Protein AF-A0A645I2P1-F1 (afdb_monomer)

Sequence (116 aa):
MDRGKRDVAESLRYSCKILENPANALLIFPQGEVESLYTNDFSFMKGARYIMDHSAACRVWMNVNLINYYSLKKPVLNIYLKRYHGESGLLQESFNLFARECRQKESPKINGKKLL

pLDDT: mean 85.81, std 15.1, range [36.34, 97.81]

Mean predicted aligned error: 7.0 Å

Nearest PDB structures (foldseek):
  4uc9-assembly3_C  TM=3.652E-01  e=6.119E+00  Human respiratory syncytial virus A2
  4j0d-assembly1_A  TM=3.686E-01  e=8.878E+00  Lactiplantibacillus plantarum

Secondary structure (DSSP, 8-state):
--HHHHHHHHHHHHHHHHTTSTT------TTSSPPPTT-SSPPPPHHHHHHHHH-TTPPEEEEEEEEE-TT-SS-EEEEEEEEE-S-GGGHHHHHHHHHHHHHHHHS--BTTB---

Radius of gyration: 17.31 Å; Cα contacts (8 Å, |Δi|>4): 97; chains: 1; bounding box: 53×30×41 Å

Structure (mmCIF, N/CA/C/O backbone):
data_AF-A0A645I2P1-F1
#
_entry.id   AF-A0A645I2P1-F1
#
loop_
_atom_site.group_PDB
_atom_site.id
_atom_site.type_symbol
_atom_site.label_atom_id
_atom_site.label_alt_id
_atom_site.label_comp_id
_atom_site.label_asym_id
_atom_site.label_entity_id
_atom_site.label_seq_id
_atom_site.pdbx_PDB_ins_code
_atom_site.Cartn_x
_atom_site.Cartn_y
_atom_site.Cartn_z
_atom_site.occupancy
_atom_site.B_iso_or_equiv
_atom_site.auth_seq_id
_atom_site.auth_comp_id
_atom_site.auth_asym_id
_atom_site.auth_atom_id
_atom_site.pdbx_PDB_model_num
ATOM 1 N N . MET A 1 1 ? 29.099 -9.325 0.039 1.00 36.34 1 MET A N 1
ATOM 2 C CA . MET A 1 1 ? 28.154 -9.300 -1.100 1.00 36.34 1 MET A CA 1
ATOM 3 C C . MET A 1 1 ? 26.769 -8.970 -0.567 1.00 36.34 1 MET A C 1
ATOM 5 O O . MET A 1 1 ? 26.253 -9.722 0.248 1.00 36.34 1 MET A O 1
ATOM 9 N N . ASP A 1 2 ? 26.226 -7.827 -0.980 1.00 46.81 2 ASP A N 1
ATOM 10 C CA . ASP A 1 2 ? 24.919 -7.272 -0.599 1.00 46.81 2 ASP A CA 1
ATOM 11 C C . ASP A 1 2 ? 23.779 -8.107 -1.219 1.00 46.81 2 ASP A C 1
ATOM 13 O O . ASP A 1 2 ? 23.308 -7.822 -2.320 1.00 46.81 2 ASP A O 1
ATOM 17 N N . ARG A 1 3 ? 23.413 -9.224 -0.571 1.00 41.84 3 ARG A N 1
ATOM 18 C CA . ARG A 1 3 ? 22.384 -10.153 -1.079 1.00 41.84 3 ARG A CA 1
ATOM 19 C C . ARG A 1 3 ? 20.960 -9.591 -0.962 1.00 41.84 3 ARG A C 1
ATOM 21 O O . ARG A 1 3 ? 20.091 -10.055 -1.682 1.00 41.84 3 ARG A O 1
ATOM 28 N N . GLY A 1 4 ? 20.731 -8.581 -0.117 1.00 59.00 4 GLY A N 1
ATOM 29 C CA . GLY A 1 4 ? 19.387 -8.064 0.164 1.00 59.00 4 GLY A CA 1
ATOM 30 C C . GLY A 1 4 ? 18.840 -7.111 -0.902 1.00 59.00 4 GLY A C 1
ATOM 31 O O . GLY A 1 4 ? 17.680 -7.205 -1.284 1.00 59.00 4 GLY A O 1
ATOM 32 N N . LYS A 1 5 ? 19.660 -6.196 -1.438 1.00 60.78 5 LYS A N 1
ATOM 33 C CA . LYS A 1 5 ? 19.148 -5.159 -2.360 1.00 60.78 5 LYS A CA 1
ATOM 34 C C . LYS A 1 5 ? 18.804 -5.673 -3.757 1.00 60.78 5 LYS A C 1
ATOM 36 O O . LYS A 1 5 ? 17.866 -5.165 -4.371 1.00 60.78 5 LYS A O 1
ATOM 41 N N . ARG A 1 6 ? 19.557 -6.654 -4.273 1.00 61.84 6 ARG A N 1
ATOM 42 C CA . ARG A 1 6 ? 19.247 -7.273 -5.576 1.00 61.84 6 ARG A CA 1
ATOM 43 C C . ARG A 1 6 ? 17.913 -8.015 -5.530 1.00 61.84 6 ARG A C 1
ATOM 45 O O . ARG A 1 6 ? 17.122 -7.862 -6.454 1.00 61.84 6 ARG A O 1
ATOM 52 N N . ASP A 1 7 ? 17.658 -8.708 -4.426 1.00 79.50 7 ASP A N 1
ATOM 53 C CA . ASP A 1 7 ? 16.459 -9.517 -4.214 1.00 79.50 7 ASP A CA 1
ATOM 54 C C . ASP A 1 7 ? 15.179 -8.662 -4.133 1.00 79.50 7 ASP A C 1
ATOM 56 O O . ASP A 1 7 ? 14.173 -8.944 -4.783 1.00 79.50 7 ASP A O 1
ATOM 60 N N . VAL A 1 8 ? 15.237 -7.512 -3.448 1.00 84.88 8 VAL A N 1
ATOM 61 C CA . VAL A 1 8 ? 14.096 -6.577 -3.385 1.00 84.88 8 VAL A CA 1
ATOM 62 C C . VAL A 1 8 ? 13.752 -6.003 -4.762 1.00 84.88 8 VAL A C 1
ATOM 64 O O . VAL A 1 8 ? 12.582 -5.944 -5.136 1.00 84.88 8 VAL A O 1
ATOM 67 N N . ALA A 1 9 ? 14.752 -5.579 -5.541 1.00 88.19 9 ALA A N 1
ATOM 68 C CA . ALA A 1 9 ? 14.510 -5.040 -6.880 1.00 88.19 9 ALA A CA 1
ATOM 69 C C . ALA A 1 9 ? 13.927 -6.099 -7.831 1.00 88.19 9 ALA A C 1
ATOM 71 O O . ALA A 1 9 ? 13.066 -5.787 -8.652 1.00 88.19 9 ALA A O 1
ATOM 72 N N . GLU A 1 10 ? 14.386 -7.346 -7.721 1.00 91.88 10 GLU A N 1
ATOM 73 C CA . GLU A 1 10 ? 13.844 -8.476 -8.473 1.00 91.88 10 GLU A CA 1
ATOM 74 C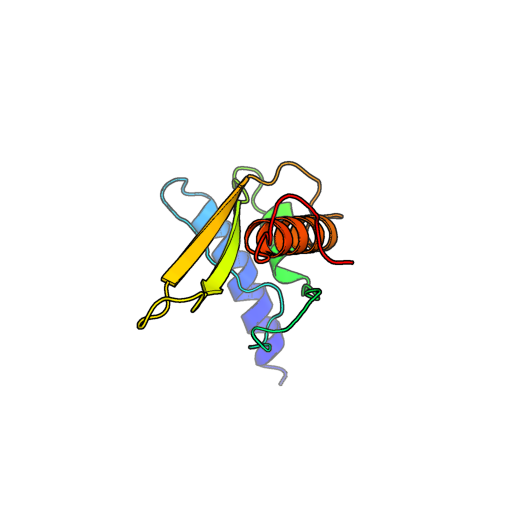 C . GLU A 1 10 ? 12.393 -8.770 -8.078 1.00 91.88 10 GLU A C 1
ATOM 76 O O . GLU A 1 10 ? 11.528 -8.849 -8.950 1.00 91.88 10 GLU A O 1
ATOM 81 N N . SER A 1 11 ? 12.101 -8.794 -6.777 1.00 91.25 11 SER A N 1
ATOM 82 C CA . SER A 1 11 ? 10.750 -8.984 -6.241 1.00 91.25 11 SER A CA 1
ATOM 83 C C . SER A 1 11 ? 9.770 -7.902 -6.712 1.00 91.25 11 SER A C 1
ATOM 85 O O . SER A 1 11 ? 8.631 -8.206 -7.076 1.00 91.25 11 SER A O 1
ATOM 87 N N . LEU A 1 12 ? 10.203 -6.636 -6.765 1.00 93.31 12 LEU A N 1
ATOM 88 C CA . LEU A 1 12 ? 9.387 -5.532 -7.282 1.00 93.31 12 LEU A CA 1
ATOM 89 C C . LEU A 1 12 ? 9.097 -5.682 -8.781 1.00 93.31 12 LEU A C 1
ATOM 91 O O . LEU A 1 12 ? 7.955 -5.510 -9.199 1.00 93.31 12 LEU A O 1
ATOM 95 N N . ARG A 1 13 ? 10.096 -6.050 -9.595 1.00 94.31 13 ARG A N 1
ATOM 96 C CA . ARG A 1 13 ? 9.882 -6.318 -11.029 1.00 94.31 13 ARG A CA 1
ATOM 97 C C . ARG A 1 13 ? 8.949 -7.505 -11.250 1.00 94.31 13 ARG A C 1
ATOM 99 O O . ARG A 1 13 ? 8.055 -7.432 -12.090 1.00 94.31 13 ARG A O 1
ATOM 106 N N . TYR A 1 14 ? 9.138 -8.579 -10.488 1.00 94.19 14 TYR A N 1
ATOM 107 C CA . TYR A 1 14 ? 8.280 -9.759 -10.543 1.00 94.19 14 TYR A CA 1
ATOM 108 C C . TYR A 1 14 ? 6.829 -9.425 -10.169 1.00 94.19 14 TYR A C 1
ATOM 110 O O . TYR A 1 14 ? 5.900 -9.861 -10.846 1.00 94.19 14 TYR A O 1
ATOM 118 N N . SER A 1 15 ? 6.639 -8.576 -9.157 1.00 94.12 15 SER A N 1
ATOM 119 C CA . SER A 1 15 ? 5.326 -8.062 -8.758 1.00 94.12 15 SER A CA 1
ATOM 120 C C . SER A 1 15 ? 4.630 -7.307 -9.896 1.00 94.12 15 SER A C 1
ATOM 122 O O . SER A 1 15 ? 3.470 -7.595 -10.185 1.00 94.12 15 SER A O 1
ATOM 124 N N . CYS A 1 16 ? 5.335 -6.403 -10.591 1.00 95.25 16 CYS A N 1
ATOM 125 C CA . CYS A 1 16 ? 4.783 -5.707 -11.762 1.00 95.25 16 CYS A CA 1
ATOM 126 C C . CYS A 1 16 ? 4.373 -6.693 -12.865 1.00 95.25 16 CYS A C 1
ATOM 128 O O . CYS A 1 16 ? 3.272 -6.589 -13.397 1.00 95.25 16 CYS A O 1
ATOM 130 N N . LYS A 1 17 ? 5.216 -7.695 -13.152 1.00 94.06 17 LYS A N 1
ATOM 131 C CA . LYS A 1 17 ? 4.931 -8.726 -14.162 1.00 94.06 17 LYS A CA 1
ATOM 132 C C . LYS A 1 17 ? 3.675 -9.536 -13.832 1.00 94.06 17 LYS A C 1
ATOM 134 O O . LYS A 1 17 ? 2.862 -9.805 -14.707 1.00 94.06 17 LYS A O 1
ATOM 139 N N . ILE A 1 18 ? 3.486 -9.927 -12.571 1.00 93.69 18 ILE A N 1
ATOM 140 C CA . ILE A 1 18 ? 2.274 -10.648 -12.148 1.00 93.69 18 ILE A CA 1
ATOM 141 C C . ILE A 1 18 ? 1.021 -9.787 -12.348 1.00 93.69 18 ILE A C 1
ATOM 143 O O . ILE A 1 18 ? -0.023 -10.320 -12.731 1.00 93.69 18 ILE A O 1
ATOM 147 N N . LEU A 1 19 ? 1.116 -8.478 -12.107 1.00 94.12 19 LEU A N 1
ATOM 148 C CA . LEU A 1 19 ? 0.002 -7.538 -12.253 1.00 94.12 19 LEU A CA 1
ATOM 149 C C . LEU A 1 19 ? -0.372 -7.238 -13.715 1.00 94.12 19 LEU A C 1
ATOM 151 O O . LEU A 1 19 ? -1.403 -6.610 -13.949 1.00 94.12 19 LEU A O 1
ATOM 155 N N . GLU A 1 20 ? 0.398 -7.714 -14.699 1.00 92.44 20 GLU A N 1
ATOM 156 C CA . GLU A 1 20 ? -0.002 -7.683 -16.115 1.00 92.44 20 GLU A CA 1
ATOM 157 C C . GLU A 1 20 ? -1.260 -8.530 -16.368 1.00 92.44 20 GLU A C 1
ATOM 159 O O . GLU A 1 20 ? -2.043 -8.226 -17.269 1.00 92.44 20 GLU A O 1
ATOM 164 N N . ASN A 1 21 ? -1.493 -9.570 -15.558 1.00 92.25 21 ASN A N 1
ATOM 165 C CA . ASN A 1 21 ? -2.732 -10.337 -15.602 1.00 92.25 21 ASN A CA 1
ATOM 166 C C . ASN A 1 21 ? -3.800 -9.669 -14.710 1.00 92.25 21 ASN A C 1
ATOM 168 O O . ASN A 1 21 ? -3.641 -9.648 -13.487 1.00 92.25 21 ASN A O 1
ATOM 172 N N . PRO A 1 22 ? -4.931 -9.200 -15.271 1.00 90.31 22 PRO A N 1
ATOM 173 C CA . PRO A 1 22 ? -5.976 -8.509 -14.513 1.00 90.31 22 PRO A CA 1
ATOM 174 C C . PRO A 1 22 ? -6.711 -9.392 -13.489 1.00 90.31 22 PRO A C 1
ATOM 176 O O . PRO A 1 22 ? -7.478 -8.863 -12.686 1.00 90.31 22 PRO A O 1
ATOM 179 N N . ALA A 1 23 ? -6.508 -10.715 -13.505 1.00 92.44 23 ALA A N 1
ATOM 180 C CA . ALA A 1 23 ? -7.022 -11.636 -12.489 1.00 92.44 23 ALA A CA 1
ATOM 181 C C . ALA A 1 23 ? -6.164 -11.676 -11.209 1.00 92.44 23 ALA A C 1
ATOM 183 O O . ALA A 1 23 ? -6.585 -12.259 -10.210 1.00 92.44 23 ALA A O 1
ATOM 184 N N . ASN A 1 24 ? -4.976 -11.067 -11.227 1.00 93.44 24 ASN A N 1
ATOM 185 C CA . ASN A 1 24 ? -4.071 -11.037 -10.087 1.00 93.44 24 ASN A CA 1
ATOM 186 C C . ASN A 1 24 ? -4.256 -9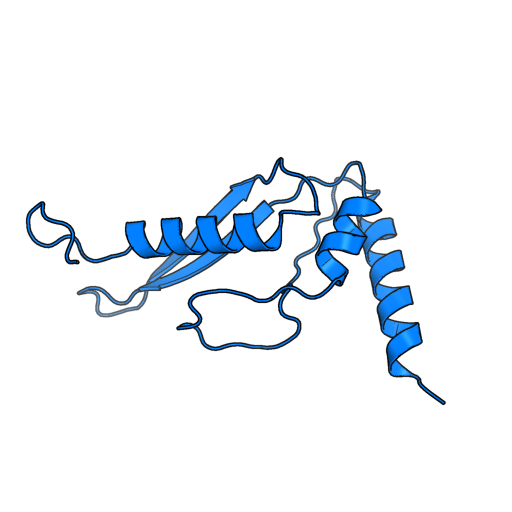.766 -9.252 1.00 93.44 24 ASN A C 1
ATOM 188 O O . ASN A 1 24 ? -4.577 -8.692 -9.760 1.00 93.44 24 ASN A O 1
ATOM 192 N N . ALA A 1 25 ? -3.992 -9.887 -7.953 1.00 93.62 25 ALA A N 1
ATOM 193 C CA . ALA A 1 25 ? -3.952 -8.773 -7.018 1.00 93.62 25 ALA A CA 1
ATOM 194 C C . ALA A 1 25 ? -2.705 -8.878 -6.141 1.00 93.62 25 ALA A C 1
ATOM 196 O O . ALA A 1 25 ? -2.241 -9.974 -5.825 1.00 93.62 25 ALA A O 1
ATOM 197 N N . LEU A 1 26 ? -2.189 -7.725 -5.726 1.00 93.75 26 LEU A N 1
ATOM 198 C CA . LEU A 1 26 ? -1.038 -7.626 -4.843 1.00 93.75 26 LEU A CA 1
ATOM 199 C C . LEU A 1 26 ? -1.414 -6.804 -3.613 1.00 93.75 26 LEU A C 1
ATOM 201 O O . LEU A 1 26 ? -1.898 -5.678 -3.735 1.00 93.75 26 LEU A O 1
ATOM 205 N N . LEU A 1 27 ? -1.171 -7.369 -2.434 1.00 93.88 27 LEU A N 1
ATOM 206 C CA . LEU A 1 27 ? -1.286 -6.667 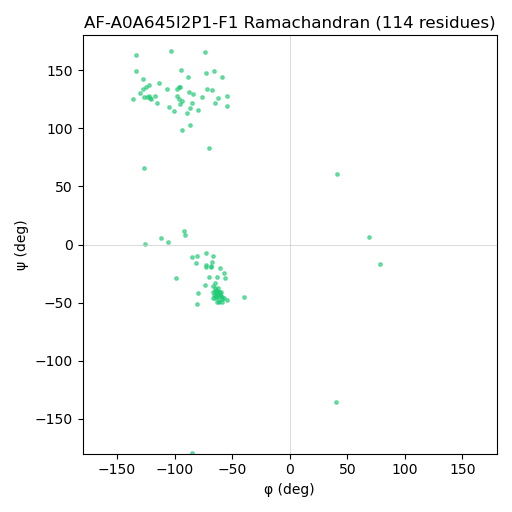-1.162 1.00 93.88 27 LEU A CA 1
ATOM 207 C C . LEU A 1 27 ? 0.105 -6.207 -0.724 1.00 93.88 27 LEU A C 1
ATOM 209 O O . LEU A 1 27 ? 1.033 -7.011 -0.663 1.00 93.88 27 LEU A O 1
ATOM 213 N N . ILE A 1 28 ? 0.238 -4.922 -0.404 1.00 91.94 28 ILE A N 1
ATOM 214 C CA . ILE A 1 28 ? 1.491 -4.327 0.065 1.00 91.94 28 ILE A CA 1
ATOM 215 C C . ILE A 1 28 ? 1.232 -3.590 1.370 1.00 91.94 28 ILE A C 1
ATOM 217 O O . ILE A 1 28 ? 0.299 -2.795 1.456 1.00 91.94 28 ILE A O 1
ATOM 221 N N . PHE A 1 29 ? 2.115 -3.807 2.342 1.00 92.38 29 PHE A N 1
ATOM 222 C CA . PHE A 1 29 ? 2.274 -2.947 3.510 1.00 92.38 29 PHE A CA 1
ATOM 223 C C . PHE A 1 29 ? 3.379 -1.927 3.203 1.00 92.38 29 PHE A C 1
ATOM 225 O O . PHE A 1 29 ? 4.563 -2.275 3.238 1.00 92.38 29 PHE A O 1
ATOM 232 N N . PRO A 1 30 ? 3.025 -0.697 2.797 1.00 91.12 30 PRO A N 1
ATOM 233 C CA . PRO A 1 30 ? 3.977 0.237 2.202 1.00 91.12 30 PRO A CA 1
ATOM 234 C C . PRO A 1 30 ? 5.033 0.755 3.184 1.00 91.12 30 PRO A C 1
ATOM 236 O O . PRO A 1 30 ? 6.074 1.228 2.734 1.00 91.12 30 PRO A O 1
ATOM 239 N N . GLN A 1 31 ? 4.800 0.640 4.491 1.00 89.25 31 GLN A N 1
ATOM 240 C CA . GLN A 1 31 ? 5.721 1.057 5.547 1.00 89.25 31 GLN A CA 1
ATOM 241 C C . GLN A 1 31 ? 6.949 0.149 5.711 1.00 89.25 31 GLN A C 1
ATOM 243 O O . GLN A 1 31 ? 7.953 0.565 6.274 1.00 89.25 31 GLN A O 1
ATOM 248 N N . GLY A 1 32 ? 6.909 -1.082 5.186 1.00 86.56 32 GLY A N 1
ATOM 249 C CA . GLY A 1 32 ? 8.043 -2.015 5.224 1.00 86.56 32 GLY A CA 1
ATOM 250 C C . GLY A 1 32 ? 8.280 -2.735 6.546 1.00 86.56 32 GLY A C 1
ATOM 251 O O . GLY A 1 32 ? 8.940 -3.771 6.551 1.00 86.56 32 GLY A O 1
ATOM 252 N N . GLU A 1 33 ? 7.705 -2.241 7.636 1.00 87.31 33 GLU A N 1
ATOM 253 C CA . GLU A 1 33 ? 7.782 -2.850 8.958 1.00 87.31 33 GLU A CA 1
ATOM 254 C C . GLU A 1 33 ? 6.415 -2.914 9.645 1.00 87.31 33 GLU A C 1
ATOM 256 O O . GLU A 1 33 ? 5.435 -2.288 9.234 1.00 87.31 33 GLU A O 1
ATOM 261 N N . VAL A 1 34 ? 6.315 -3.742 10.681 1.00 87.00 34 VAL A N 1
ATOM 262 C CA . VAL A 1 34 ? 5.098 -3.799 11.488 1.00 87.00 34 VAL A CA 1
ATOM 263 C C . VAL A 1 34 ? 5.125 -2.627 12.456 1.00 87.00 34 VAL A C 1
ATOM 265 O O . VAL A 1 34 ? 5.978 -2.559 13.336 1.00 87.00 34 VAL A O 1
ATOM 268 N N . GLU A 1 35 ? 4.166 -1.724 12.300 1.00 88.25 35 GLU A N 1
ATOM 269 C CA . GLU A 1 35 ? 3.994 -0.568 13.171 1.00 88.25 35 GLU A CA 1
ATOM 270 C C . GLU A 1 35 ? 2.834 -0.778 14.153 1.00 88.25 35 GLU A C 1
ATOM 272 O O . GLU A 1 35 ? 2.002 -1.679 14.010 1.00 88.25 35 GLU A O 1
ATOM 277 N N . SER A 1 36 ? 2.774 0.084 15.169 1.00 87.81 36 SER A N 1
ATOM 278 C CA . SER A 1 36 ? 1.677 0.107 16.134 1.00 87.81 36 SER A CA 1
ATOM 279 C C . SER A 1 36 ? 0.328 0.352 15.453 1.00 87.81 36 SER A C 1
ATOM 281 O O . SER A 1 36 ? 0.200 1.185 14.559 1.00 87.81 36 SER A O 1
ATOM 283 N N . LEU A 1 37 ? -0.729 -0.281 15.968 1.00 81.75 37 LEU A N 1
ATOM 284 C CA . LEU A 1 37 ? -2.110 0.026 15.571 1.00 81.75 37 LEU A CA 1
ATOM 285 C C . LEU A 1 37 ? -2.506 1.483 15.869 1.00 81.75 37 LEU A C 1
ATOM 287 O O . LEU A 1 37 ? -3.454 1.996 15.280 1.00 81.75 37 LEU A O 1
ATOM 291 N N . TYR A 1 38 ? -1.785 2.146 16.779 1.00 82.00 38 TYR A N 1
ATOM 292 C CA . TYR A 1 38 ? -2.005 3.542 17.161 1.00 82.00 38 TYR A CA 1
ATOM 293 C C . TYR A 1 38 ? -1.181 4.534 16.331 1.00 82.00 38 TYR A C 1
ATOM 295 O O . TYR A 1 38 ? -1.159 5.724 16.647 1.00 82.00 38 TYR A O 1
ATOM 303 N N . THR A 1 39 ? -0.499 4.074 15.278 1.00 87.00 39 THR A N 1
ATOM 304 C CA . THR A 1 39 ? 0.195 4.965 14.349 1.00 87.00 39 THR A CA 1
ATOM 305 C C . THR A 1 39 ? -0.805 5.896 13.659 1.00 87.00 39 THR A C 1
ATOM 307 O O . THR A 1 39 ? -1.794 5.468 13.055 1.00 87.00 39 THR A O 1
ATOM 310 N N . ASN A 1 40 ? -0.543 7.201 13.753 1.00 84.94 40 ASN A N 1
ATOM 311 C CA . ASN A 1 40 ? -1.394 8.218 13.144 1.00 84.94 40 ASN A CA 1
ATOM 312 C C . ASN A 1 40 ? -1.106 8.377 11.650 1.00 84.94 40 ASN A C 1
ATOM 314 O O . ASN A 1 40 ? -2.031 8.293 10.842 1.00 84.94 40 ASN A O 1
ATOM 318 N N . ASP A 1 41 ? 0.156 8.561 11.282 1.00 89.69 41 ASP A N 1
ATOM 319 C CA . ASP A 1 41 ? 0.570 8.746 9.897 1.00 89.69 41 ASP A CA 1
ATOM 320 C C . ASP A 1 41 ? 1.594 7.683 9.512 1.00 89.69 41 ASP A C 1
ATOM 322 O O . ASP A 1 41 ? 2.509 7.383 10.273 1.00 89.69 41 ASP A O 1
ATOM 326 N N . PHE A 1 42 ? 1.427 7.132 8.317 1.00 93.06 42 PHE A N 1
ATOM 327 C CA . PHE A 1 42 ? 2.265 6.084 7.760 1.00 93.06 42 PHE A CA 1
ATOM 328 C C . PHE A 1 42 ? 3.342 6.701 6.867 1.00 93.06 42 PHE A C 1
ATOM 330 O O . PHE A 1 42 ? 3.058 7.577 6.038 1.00 93.06 42 PHE A O 1
ATOM 337 N N . SER A 1 43 ? 4.574 6.219 7.012 1.00 94.25 43 SER A N 1
ATOM 338 C CA . SER A 1 43 ? 5.689 6.554 6.125 1.00 94.25 43 SER A CA 1
ATOM 339 C C . SER A 1 43 ? 5.834 5.466 5.072 1.00 94.25 43 SER A C 1
ATOM 341 O O . SER A 1 43 ? 5.917 4.293 5.411 1.00 94.25 43 SER A O 1
ATOM 343 N N . PHE A 1 44 ? 5.820 5.817 3.788 1.00 94.88 44 PHE A N 1
ATOM 344 C CA . PHE A 1 44 ? 5.871 4.833 2.712 1.00 94.88 44 PHE A CA 1
ATOM 345 C C . PHE A 1 44 ? 7.303 4.662 2.215 1.00 94.88 44 PHE A C 1
ATOM 347 O O . PHE A 1 44 ? 8.007 5.621 1.896 1.00 94.88 44 PHE A O 1
ATOM 354 N N . MET A 1 45 ? 7.703 3.410 2.029 1.00 93.75 45 MET A N 1
ATOM 355 C CA . MET A 1 45 ? 8.857 3.074 1.213 1.00 93.75 45 MET A CA 1
ATOM 356 C C . MET A 1 45 ? 8.542 3.237 -0.280 1.00 93.75 45 MET A C 1
ATOM 358 O O . MET A 1 45 ? 7.395 3.276 -0.729 1.00 93.75 45 MET A O 1
ATOM 362 N N . LYS A 1 46 ? 9.596 3.254 -1.099 1.00 91.94 46 LYS A N 1
ATOM 363 C CA . LYS A 1 46 ? 9.501 3.488 -2.549 1.00 91.94 46 LYS A CA 1
ATOM 364 C C . LYS A 1 46 ? 8.805 2.364 -3.334 1.00 91.94 46 LYS A C 1
ATOM 366 O O . LYS A 1 46 ? 8.447 2.581 -4.486 1.00 91.94 46 LYS A O 1
ATOM 371 N N . GLY A 1 47 ? 8.618 1.179 -2.744 1.00 92.12 47 GLY A N 1
ATOM 372 C CA . GLY A 1 47 ? 8.128 -0.017 -3.445 1.00 92.12 47 GLY A CA 1
ATOM 373 C C . GLY A 1 47 ? 6.714 0.126 -4.017 1.00 92.12 47 GLY A C 1
ATOM 374 O O . GLY A 1 47 ? 6.495 -0.187 -5.183 1.00 92.12 47 GLY A O 1
ATOM 375 N N . ALA A 1 48 ? 5.773 0.666 -3.235 1.00 93.00 48 ALA A N 1
ATOM 376 C CA . ALA A 1 48 ? 4.397 0.871 -3.697 1.00 93.00 48 ALA A CA 1
ATOM 377 C C . ALA A 1 48 ? 4.328 1.871 -4.864 1.00 93.00 48 ALA A C 1
ATOM 379 O O . ALA A 1 48 ? 3.641 1.619 -5.853 1.00 93.00 48 ALA A O 1
ATOM 380 N N . ARG A 1 49 ? 5.102 2.965 -4.784 1.00 93.31 49 ARG A N 1
ATOM 381 C CA . ARG A 1 49 ? 5.249 3.925 -5.888 1.00 93.31 49 ARG A CA 1
ATOM 382 C C . ARG A 1 49 ? 5.848 3.259 -7.124 1.00 93.31 49 ARG A 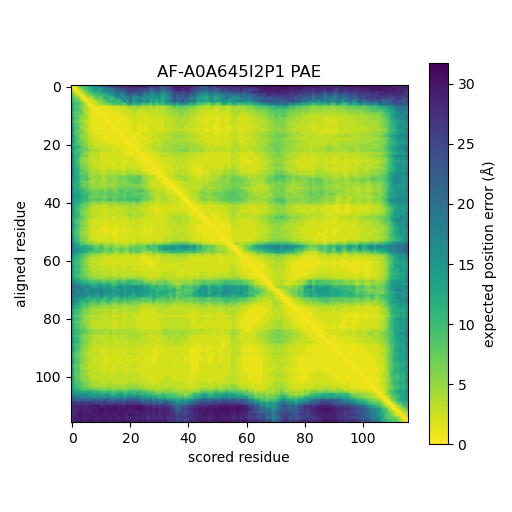C 1
ATOM 384 O O . ARG A 1 49 ? 5.286 3.389 -8.200 1.00 93.31 49 ARG A O 1
ATOM 391 N N . TYR A 1 50 ? 6.943 2.516 -6.957 1.00 94.50 50 TYR A N 1
ATOM 392 C CA . TYR A 1 50 ? 7.595 1.816 -8.061 1.00 94.50 50 TYR A CA 1
ATOM 393 C C . TYR A 1 50 ? 6.611 0.915 -8.815 1.00 94.50 50 TYR A C 1
ATOM 395 O O . TYR A 1 50 ? 6.531 0.991 -10.037 1.00 94.50 50 TYR A O 1
ATOM 403 N N . ILE A 1 51 ? 5.823 0.112 -8.097 1.00 94.50 51 ILE A N 1
ATOM 404 C CA . ILE A 1 51 ? 4.839 -0.785 -8.715 1.00 94.50 51 ILE A CA 1
ATOM 405 C C . ILE A 1 51 ? 3.751 0.004 -9.440 1.00 94.50 51 ILE A C 1
ATOM 407 O O . ILE A 1 51 ? 3.414 -0.345 -10.568 1.00 94.50 51 ILE A O 1
ATOM 411 N N . MET A 1 52 ? 3.241 1.079 -8.835 1.00 93.50 52 MET A N 1
ATOM 412 C CA . MET A 1 52 ? 2.237 1.944 -9.457 1.00 93.50 52 MET A CA 1
ATOM 413 C C . MET A 1 52 ? 2.746 2.578 -10.761 1.00 93.50 52 MET A C 1
ATOM 415 O O . MET A 1 52 ? 2.030 2.567 -11.757 1.00 93.50 52 MET A O 1
ATOM 419 N N . ASP A 1 53 ? 3.989 3.059 -10.775 1.00 93.81 53 ASP A N 1
ATOM 420 C CA . ASP A 1 53 ? 4.600 3.697 -11.948 1.00 93.81 53 ASP A CA 1
ATOM 421 C C . ASP A 1 53 ? 4.887 2.702 -13.086 1.00 93.81 53 ASP A C 1
ATOM 423 O O . ASP A 1 53 ? 4.893 3.079 -14.255 1.00 93.81 53 ASP A O 1
ATOM 427 N N . HIS A 1 54 ? 5.118 1.426 -12.759 1.00 94.94 54 HIS A N 1
ATOM 428 C CA . HIS A 1 54 ? 5.507 0.388 -13.724 1.00 94.94 54 HIS A CA 1
ATOM 429 C C . HIS A 1 54 ? 4.375 -0.594 -14.062 1.00 94.94 54 HIS A C 1
ATOM 431 O O . HIS A 1 54 ? 4.588 -1.523 -14.836 1.00 94.94 54 HIS A O 1
ATOM 437 N N . SER A 1 55 ? 3.175 -0.393 -13.510 1.00 91.44 55 SER A N 1
ATOM 438 C CA . SER A 1 55 ? 2.004 -1.253 -13.732 1.00 91.44 55 SER A CA 1
ATOM 439 C C . SER A 1 55 ? 0.814 -0.412 -14.200 1.00 91.44 55 SER A C 1
ATOM 441 O O . SER A 1 55 ? -0.186 -0.292 -13.498 1.00 91.44 55 SER A O 1
ATOM 443 N N . ALA A 1 56 ? 0.912 0.187 -15.391 1.00 74.19 56 ALA A N 1
ATOM 444 C CA . ALA A 1 56 ? -0.030 1.205 -15.883 1.00 74.19 56 ALA A CA 1
ATOM 445 C C . ALA A 1 56 ? -1.515 0.773 -15.910 1.00 74.19 56 ALA A C 1
ATOM 447 O O . ALA A 1 56 ? -2.406 1.608 -15.767 1.00 74.19 56 ALA A O 1
ATOM 448 N N . ALA A 1 57 ? -1.805 -0.523 -16.068 1.00 75.00 57 ALA A N 1
ATOM 449 C CA . ALA A 1 57 ? -3.173 -1.053 -16.046 1.00 75.00 57 ALA A CA 1
ATOM 450 C C . ALA A 1 57 ? -3.705 -1.346 -14.625 1.00 75.00 57 ALA A C 1
ATOM 452 O O . ALA A 1 57 ? -4.897 -1.624 -14.448 1.00 75.00 57 ALA A O 1
ATOM 453 N N . CYS A 1 58 ? -2.843 -1.304 -13.605 1.00 81.12 58 CYS A N 1
ATOM 454 C CA . CYS A 1 58 ? -3.176 -1.723 -12.252 1.00 81.12 58 CYS A CA 1
ATOM 455 C C . CYS A 1 58 ? -4.025 -0.668 -11.534 1.00 81.12 58 CYS A C 1
ATOM 457 O O . CYS A 1 58 ? -3.665 0.502 -11.407 1.00 81.12 58 CYS A O 1
ATOM 459 N N . ARG A 1 59 ? -5.171 -1.104 -11.006 1.00 91.88 59 ARG A N 1
ATOM 460 C CA . ARG A 1 59 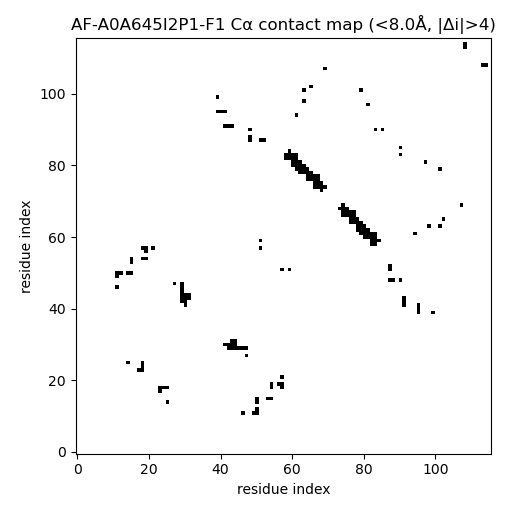? -6.048 -0.265 -10.183 1.00 91.88 59 ARG A CA 1
ATOM 461 C C . ARG A 1 59 ? -5.562 -0.307 -8.741 1.00 91.88 59 ARG A C 1
ATOM 463 O O . ARG A 1 59 ? -5.541 -1.373 -8.134 1.00 91.88 59 ARG A O 1
ATOM 470 N N . VAL A 1 60 ? -5.233 0.850 -8.180 1.00 94.75 60 VAL A N 1
ATOM 471 C CA . VAL A 1 60 ? -4.776 0.948 -6.791 1.00 94.75 60 VAL A CA 1
ATOM 472 C C . VAL A 1 60 ? -5.971 1.103 -5.851 1.00 94.75 60 VAL A C 1
ATOM 474 O O . VAL A 1 60 ? -6.843 1.952 -6.057 1.00 94.75 60 VAL A O 1
ATOM 477 N N . TRP A 1 61 ? -5.994 0.290 -4.797 1.00 96.75 61 TRP A N 1
ATOM 478 C CA . TRP A 1 61 ? -6.965 0.373 -3.709 1.00 96.75 61 TRP A CA 1
ATOM 479 C C . TRP A 1 61 ? -6.231 0.589 -2.394 1.00 96.75 61 TRP A C 1
ATOM 481 O O . TRP A 1 61 ? -5.340 -0.175 -2.036 1.00 96.75 61 TRP A O 1
ATOM 491 N N . MET A 1 62 ? -6.620 1.631 -1.668 1.00 97.25 62 MET A N 1
ATOM 492 C CA . MET A 1 62 ? -6.158 1.863 -0.307 1.00 97.25 62 MET A CA 1
ATOM 493 C C . MET A 1 62 ? -7.033 1.057 0.645 1.00 97.25 62 MET A C 1
ATOM 495 O O . MET A 1 62 ? -8.261 1.151 0.573 1.00 97.25 62 MET A O 1
ATOM 499 N N . ASN A 1 63 ? -6.403 0.289 1.532 1.00 96.56 63 ASN A N 1
ATOM 500 C CA . ASN A 1 63 ? -7.075 -0.494 2.559 1.00 96.56 63 ASN A CA 1
ATOM 501 C C . ASN A 1 63 ? -6.668 -0.017 3.958 1.00 96.56 63 ASN A C 1
ATOM 503 O O . ASN A 1 63 ? -5.482 0.072 4.256 1.00 96.56 63 ASN A O 1
ATOM 507 N N . VAL A 1 64 ? -7.655 0.271 4.806 1.00 94.62 64 VAL A N 1
ATOM 508 C CA . VAL A 1 64 ? -7.453 0.622 6.218 1.00 94.62 64 VAL A CA 1
ATOM 509 C C . VAL A 1 64 ? -8.325 -0.296 7.063 1.00 94.62 64 VAL A C 1
ATOM 511 O O . VAL A 1 64 ? -9.528 -0.393 6.835 1.00 94.62 64 VAL A O 1
ATOM 514 N N . ASN A 1 65 ? -7.722 -0.969 8.039 1.00 93.38 65 ASN A N 1
ATOM 515 C CA . ASN A 1 65 ? -8.404 -1.919 8.912 1.00 93.38 65 ASN A CA 1
ATOM 516 C C . ASN A 1 65 ? -8.376 -1.383 10.344 1.00 93.38 65 ASN A C 1
ATOM 518 O O . ASN A 1 65 ? -7.298 -1.125 10.875 1.00 93.38 65 ASN A O 1
ATOM 522 N N . LEU A 1 66 ? -9.546 -1.199 10.957 1.00 91.75 66 LEU A N 1
ATOM 523 C CA . LEU A 1 66 ? -9.681 -0.630 12.300 1.00 91.75 66 LEU A CA 1
ATOM 524 C C . LEU A 1 66 ? -10.377 -1.627 13.225 1.00 91.75 66 LEU A C 1
ATOM 526 O O . LEU A 1 66 ? -11.469 -2.108 12.924 1.00 91.75 66 LEU A O 1
ATOM 530 N N . ILE A 1 67 ? -9.732 -1.938 14.349 1.00 90.56 67 ILE A N 1
ATOM 531 C CA . ILE A 1 67 ? -10.279 -2.818 15.383 1.00 90.56 67 ILE A CA 1
ATOM 532 C C . ILE A 1 67 ? -10.971 -1.950 16.428 1.00 90.56 67 ILE A C 1
ATOM 534 O O . ILE A 1 67 ? -10.334 -1.100 17.044 1.00 90.56 67 ILE A O 1
ATOM 538 N N . ASN A 1 68 ? -12.253 -2.211 16.667 1.00 83.44 68 ASN A N 1
ATOM 539 C CA . ASN A 1 68 ? -13.062 -1.472 17.625 1.00 83.44 68 ASN A CA 1
ATOM 540 C C . ASN A 1 68 ? -13.697 -2.401 18.656 1.00 83.44 68 ASN A C 1
ATOM 542 O O . ASN A 1 68 ? -14.276 -3.428 18.313 1.00 83.44 68 ASN A O 1
ATOM 546 N N . TYR A 1 69 ? -13.636 -1.997 19.923 1.00 78.94 69 TYR A N 1
ATOM 547 C CA . TYR A 1 69 ? -14.311 -2.691 21.023 1.00 78.94 69 TYR A CA 1
ATOM 548 C C . TYR A 1 69 ? -15.644 -2.029 21.400 1.00 78.94 69 TYR A C 1
ATOM 550 O O . TYR A 1 69 ? -16.562 -2.725 21.818 1.00 78.94 69 TYR A O 1
ATOM 558 N N . TYR A 1 70 ? -15.793 -0.712 21.200 1.00 75.75 70 TYR A N 1
ATOM 559 C CA . TYR A 1 70 ? -16.984 0.059 21.595 1.00 75.75 70 TYR A CA 1
ATOM 560 C C . TYR A 1 70 ? -17.532 -0.369 22.973 1.00 75.75 70 TYR A C 1
ATOM 562 O O . TYR A 1 70 ? -16.766 -0.549 23.915 1.00 75.75 70 TYR A O 1
ATOM 570 N N . SER A 1 71 ? -18.850 -0.529 23.097 1.00 76.44 71 SER A N 1
ATOM 571 C CA . SER A 1 71 ? -19.530 -1.142 24.241 1.00 76.44 71 SER A CA 1
ATOM 572 C C . SER A 1 71 ? -19.743 -2.656 24.067 1.00 76.4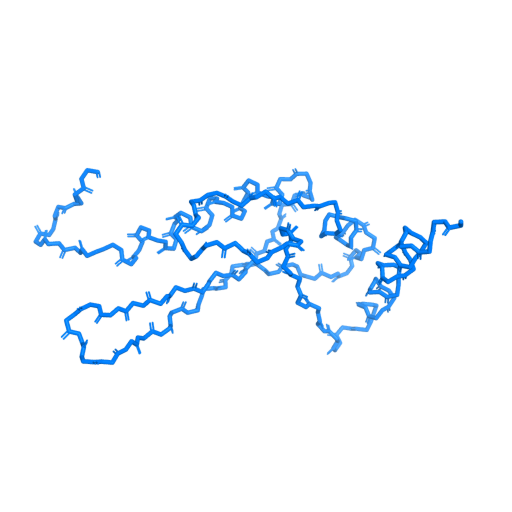4 71 SER A C 1
ATOM 574 O O . SER A 1 71 ? -20.504 -3.268 24.818 1.00 76.44 71 SER A O 1
ATOM 576 N N . LEU A 1 72 ? -19.113 -3.276 23.064 1.00 76.06 72 LEU A N 1
ATOM 577 C CA . LEU A 1 72 ? -19.290 -4.687 22.739 1.00 76.06 72 LEU A CA 1
ATOM 578 C C . LEU A 1 72 ? -18.313 -5.558 23.536 1.00 76.06 72 LEU A C 1
ATOM 580 O O . LEU A 1 72 ? -17.153 -5.219 23.742 1.00 76.06 72 LEU A O 1
ATOM 584 N N . LYS A 1 73 ? -18.769 -6.752 23.933 1.00 78.25 73 LYS A N 1
ATOM 585 C CA . LYS A 1 73 ? -17.918 -7.746 24.617 1.00 78.25 73 LYS A CA 1
ATOM 586 C C . LYS A 1 73 ? -16.826 -8.343 23.720 1.00 78.25 73 LYS A C 1
ATOM 588 O O . LYS A 1 73 ? -15.891 -8.945 24.236 1.00 78.25 73 LYS A O 1
ATOM 593 N N . LYS A 1 74 ? -16.972 -8.251 22.396 1.00 87.12 74 LYS A N 1
ATOM 594 C CA . LYS A 1 74 ? -16.031 -8.794 21.409 1.00 87.12 74 LYS A CA 1
ATOM 595 C C . LYS A 1 74 ? -15.629 -7.694 20.425 1.00 87.12 74 LYS A C 1
ATOM 597 O O . LYS A 1 74 ? -16.499 -6.901 20.062 1.00 87.12 74 LYS A O 1
ATOM 602 N N . PRO A 1 75 ? -14.360 -7.661 19.982 1.00 88.25 75 PRO A N 1
ATOM 603 C CA . PRO A 1 75 ? -13.917 -6.686 19.000 1.00 88.25 75 PRO A CA 1
ATOM 604 C C . PRO A 1 75 ? -14.588 -6.910 17.644 1.00 88.25 75 PRO A C 1
ATOM 606 O O . PRO A 1 75 ? -14.878 -8.041 17.252 1.00 88.25 75 PRO A O 1
ATOM 609 N N . VAL A 1 76 ? -14.771 -5.815 16.916 1.00 90.00 76 VAL A N 1
ATOM 610 C CA . VAL A 1 76 ? -15.206 -5.778 15.519 1.00 90.00 76 VAL A CA 1
ATOM 611 C C . VAL A 1 76 ? -14.061 -5.231 14.673 1.00 90.00 76 VAL A C 1
ATOM 613 O O . VAL A 1 76 ? -13.388 -4.284 15.079 1.00 90.00 76 VAL A O 1
ATOM 616 N N . LEU A 1 77 ? -13.842 -5.825 13.500 1.00 92.25 77 LEU A N 1
ATOM 617 C CA . LEU A 1 77 ? -12.914 -5.316 12.495 1.00 92.25 77 LEU A CA 1
ATOM 618 C C . LEU A 1 77 ? -13.700 -4.589 11.407 1.00 92.25 77 LEU A C 1
ATOM 620 O O . LEU A 1 77 ? -14.446 -5.217 10.657 1.00 92.25 77 LEU A O 1
ATOM 624 N N . ASN A 1 78 ? -13.493 -3.283 11.294 1.00 92.69 78 ASN A N 1
ATOM 625 C CA . ASN A 1 78 ? -14.030 -2.488 10.203 1.00 92.69 78 ASN A CA 1
ATOM 626 C C . ASN A 1 78 ? -12.971 -2.354 9.106 1.00 92.69 78 ASN A C 1
ATOM 628 O O . ASN A 1 78 ? -11.864 -1.866 9.341 1.00 92.69 78 ASN A O 1
ATOM 632 N N . ILE A 1 79 ? -13.321 -2.821 7.907 1.00 95.31 79 ILE A N 1
ATOM 633 C CA . ILE A 1 79 ? -12.449 -2.843 6.731 1.00 95.31 79 ILE A CA 1
ATOM 634 C C . ILE A 1 79 ? -12.894 -1.734 5.785 1.00 95.31 79 ILE A C 1
ATOM 636 O O . ILE A 1 79 ? -14.012 -1.741 5.270 1.00 95.31 79 ILE A O 1
ATOM 640 N N . TYR A 1 80 ? -11.998 -0.789 5.535 1.00 96.56 80 TYR A N 1
ATOM 641 C CA . TYR A 1 80 ? -12.214 0.333 4.639 1.00 96.56 80 TYR A CA 1
ATOM 642 C C . TYR A 1 80 ? -11.432 0.137 3.351 1.00 96.56 80 TYR A C 1
ATOM 644 O O . TYR A 1 80 ? -10.247 -0.195 3.377 1.00 96.56 80 TYR A O 1
ATOM 652 N N . LEU A 1 81 ? -12.096 0.374 2.221 1.00 97.31 81 LEU A N 1
ATOM 653 C CA . LEU A 1 81 ? -11.498 0.333 0.893 1.00 97.31 81 LEU A CA 1
ATOM 654 C C . LEU A 1 81 ? -11.856 1.608 0.134 1.00 97.31 81 LEU A C 1
ATOM 656 O O . LEU A 1 81 ? -13.026 1.984 0.059 1.00 97.31 81 LEU A O 1
ATOM 660 N N . LYS A 1 82 ? -10.852 2.264 -0.447 1.00 97.81 82 LYS A N 1
ATOM 661 C CA . LYS A 1 82 ? -11.031 3.446 -1.300 1.00 97.81 82 LYS A CA 1
ATOM 662 C C . LYS A 1 82 ? -10.153 3.308 -2.529 1.00 97.81 82 LYS A C 1
ATOM 664 O O . LYS A 1 82 ? -8.945 3.099 -2.419 1.00 97.81 82 LYS A O 1
ATOM 669 N N . ARG A 1 83 ? -10.764 3.418 -3.707 1.00 97.06 83 ARG A N 1
ATOM 670 C CA . ARG A 1 83 ? -10.021 3.421 -4.964 1.00 97.06 83 ARG A CA 1
ATOM 671 C C . ARG A 1 83 ? -9.186 4.693 -5.056 1.00 97.06 83 ARG A C 1
ATOM 673 O O . ARG A 1 83 ? -9.687 5.785 -4.788 1.00 97.06 83 ARG A O 1
ATOM 680 N N . TYR A 1 84 ? -7.924 4.539 -5.431 1.00 96.62 84 TYR A N 1
ATOM 681 C CA . TYR A 1 84 ? -7.006 5.647 -5.624 1.00 96.62 84 TYR A CA 1
ATOM 682 C C . TYR A 1 84 ? -6.909 6.016 -7.107 1.00 96.62 84 TYR A C 1
ATOM 684 O O . TYR A 1 84 ? -6.791 5.143 -7.967 1.00 96.62 84 TYR A O 1
ATOM 692 N N . HIS A 1 85 ? -6.984 7.316 -7.390 1.00 93.94 85 HIS A N 1
ATOM 693 C CA . HIS A 1 85 ? -6.962 7.884 -8.742 1.00 93.94 85 HIS A CA 1
ATOM 694 C C . HIS A 1 85 ? -5.879 8.959 -8.926 1.00 93.94 85 HIS A C 1
ATOM 696 O O . HIS A 1 85 ? -5.794 9.545 -9.999 1.00 93.94 85 HIS A O 1
ATOM 702 N N . GLY A 1 86 ? -5.099 9.254 -7.881 1.00 93.56 86 GLY A N 1
ATOM 703 C CA . GLY A 1 86 ? -4.065 10.284 -7.927 1.00 93.56 86 GLY A CA 1
ATOM 704 C C . GLY A 1 86 ? -2.739 9.771 -8.484 1.00 93.56 86 GLY A C 1
ATOM 705 O O . GLY A 1 86 ? -2.593 8.601 -8.830 1.00 93.56 86 GLY A O 1
ATOM 706 N N . GLU A 1 87 ? -1.761 10.664 -8.542 1.00 94.12 87 GLU A N 1
ATOM 707 C CA . GLU A 1 87 ? -0.397 10.348 -8.955 1.00 94.12 87 GLU A CA 1
ATOM 708 C C . GLU A 1 87 ? 0.342 9.555 -7.872 1.00 94.12 87 GLU A C 1
ATOM 710 O O . GLU A 1 87 ? 0.179 9.803 -6.679 1.00 94.12 87 GLU A O 1
ATOM 715 N N . SER A 1 88 ? 1.255 8.664 -8.258 1.00 93.19 88 SER A N 1
ATOM 716 C CA . SER A 1 88 ? 2.087 7.915 -7.301 1.00 93.19 88 SER A CA 1
ATOM 717 C C . SER A 1 88 ? 2.897 8.830 -6.357 1.00 93.19 88 SER A C 1
ATOM 719 O O . SER A 1 88 ? 3.207 8.461 -5.215 1.00 93.19 88 SER A O 1
ATOM 721 N N . GLY A 1 89 ? 3.159 10.061 -6.822 1.00 94.69 89 GLY A N 1
ATOM 722 C CA . GLY A 1 89 ? 3.585 11.264 -6.102 1.00 94.69 89 GLY A CA 1
ATOM 723 C C . GLY A 1 89 ? 2.922 11.479 -4.739 1.00 94.69 89 GLY A C 1
ATOM 724 O O . GLY A 1 89 ? 3.593 11.768 -3.748 1.00 94.69 89 GLY A O 1
ATOM 725 N N . LEU A 1 90 ? 1.608 11.290 -4.698 1.00 96.75 90 LEU A N 1
ATOM 726 C CA . LEU A 1 90 ? 0.726 11.713 -3.614 1.00 96.75 90 LEU A CA 1
ATOM 727 C C . LEU A 1 90 ? 0.135 10.529 -2.842 1.00 96.75 90 LEU A C 1
ATOM 729 O O . LEU A 1 90 ? -0.718 10.722 -1.974 1.00 96.75 90 LEU A O 1
ATOM 733 N N . LEU A 1 91 ? 0.563 9.300 -3.150 1.00 95.88 91 LEU A N 1
ATOM 734 C CA . LEU A 1 91 ? -0.032 8.078 -2.609 1.00 95.88 91 LEU A CA 1
ATOM 735 C C . LEU A 1 91 ? 0.025 8.029 -1.073 1.00 95.88 91 LEU A C 1
ATOM 737 O O . LEU A 1 91 ? -0.985 7.733 -0.441 1.00 95.88 91 LEU A O 1
ATOM 741 N N . GLN A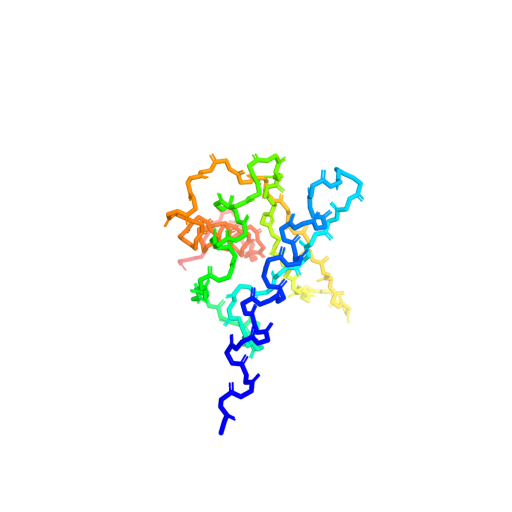 1 92 ? 1.170 8.366 -0.471 1.00 96.88 92 GLN A N 1
ATOM 742 C CA . GLN A 1 92 ? 1.333 8.383 0.989 1.00 96.88 92 GLN A CA 1
ATOM 743 C C . GLN A 1 92 ? 0.415 9.417 1.650 1.00 96.88 92 GLN A C 1
ATOM 745 O O . GLN A 1 92 ? -0.303 9.101 2.596 1.00 96.88 92 GLN A O 1
ATOM 750 N N . GLU A 1 93 ? 0.417 10.654 1.150 1.00 97.25 93 GLU A N 1
ATOM 751 C CA . GLU A 1 93 ? -0.417 11.727 1.697 1.00 97.25 93 GLU A CA 1
ATOM 752 C C . GLU A 1 93 ? -1.906 11.385 1.581 1.00 97.25 93 GLU A C 1
ATOM 754 O O . GLU A 1 93 ? -2.662 11.521 2.546 1.00 97.25 93 GLU A O 1
ATOM 759 N N . SER A 1 94 ? -2.308 10.848 0.428 1.00 97.62 94 SER A N 1
ATOM 760 C CA . SER A 1 94 ? -3.679 10.413 0.161 1.00 97.62 94 SER A CA 1
ATOM 761 C C . SER A 1 94 ? -4.101 9.253 1.064 1.00 97.62 94 SER A C 1
ATOM 763 O O . SER A 1 94 ? -5.235 9.232 1.546 1.00 97.62 94 SER A O 1
ATOM 765 N N . PHE A 1 95 ? -3.192 8.309 1.328 1.00 97.00 95 PHE A N 1
ATOM 766 C CA . PHE A 1 95 ? -3.434 7.207 2.254 1.00 97.00 95 PHE A CA 1
ATOM 767 C C . PHE A 1 95 ? -3.576 7.700 3.691 1.00 97.00 95 PHE A C 1
ATOM 769 O O . PHE A 1 95 ? -4.531 7.325 4.366 1.00 97.00 95 PHE A O 1
ATOM 776 N N . ASN A 1 96 ? -2.691 8.586 4.150 1.00 96.94 96 ASN A N 1
ATOM 777 C CA . ASN A 1 96 ? -2.766 9.154 5.496 1.00 96.94 96 ASN A CA 1
ATOM 778 C C . ASN A 1 96 ? -4.042 9.979 5.692 1.00 96.94 96 ASN A C 1
ATOM 780 O O . ASN A 1 96 ? -4.703 9.858 6.725 1.00 96.94 96 ASN A O 1
ATOM 784 N N . LEU A 1 97 ? -4.449 10.757 4.684 1.00 97.06 97 LEU A N 1
ATOM 785 C CA . LEU A 1 97 ? -5.737 11.447 4.696 1.00 97.06 97 LEU A CA 1
ATOM 786 C C . LEU A 1 97 ? -6.896 10.452 4.819 1.00 97.06 97 LEU A C 1
ATOM 788 O O . LEU A 1 97 ? -7.740 10.606 5.700 1.00 97.06 97 LEU A O 1
ATOM 792 N N . PHE A 1 98 ? -6.908 9.401 3.999 1.00 97.25 98 PHE A N 1
ATOM 793 C CA . PHE A 1 98 ? -7.940 8.369 4.053 1.00 97.25 98 PHE A CA 1
ATOM 794 C C . PHE A 1 98 ? -7.972 7.630 5.399 1.00 97.25 98 PHE A C 1
ATOM 796 O O . PHE A 1 98 ? -9.045 7.408 5.958 1.00 97.25 98 PHE A O 1
ATOM 803 N N . ALA A 1 99 ? -6.816 7.295 5.970 1.00 95.19 99 ALA A N 1
ATOM 804 C CA . ALA A 1 99 ? -6.724 6.666 7.283 1.00 95.19 99 ALA A CA 1
ATOM 805 C C . ALA A 1 99 ? -7.287 7.573 8.388 1.00 95.19 99 ALA A C 1
ATOM 807 O O . ALA A 1 99 ? -8.034 7.104 9.252 1.00 95.19 99 ALA A O 1
ATOM 808 N N . ARG A 1 100 ? -7.010 8.885 8.332 1.00 95.12 100 ARG A N 1
ATOM 809 C CA . ARG A 1 100 ? -7.616 9.874 9.239 1.00 95.12 100 ARG A CA 1
ATOM 810 C C . ARG A 1 100 ? -9.132 9.961 9.061 1.00 95.12 100 ARG A C 1
ATOM 812 O O . ARG A 1 100 ? -9.839 9.961 10.066 1.00 95.12 100 ARG A O 1
ATOM 819 N N . GLU A 1 101 ? -9.639 9.984 7.827 1.00 95.25 101 GLU A N 1
ATOM 820 C CA . GLU A 1 101 ? -11.084 9.955 7.537 1.00 95.25 101 GLU A CA 1
ATOM 821 C C . GLU A 1 101 ? -11.754 8.716 8.155 1.00 95.25 101 GLU A C 1
ATOM 823 O O . GLU A 1 101 ? -12.785 8.834 8.819 1.00 95.25 101 GLU A O 1
ATOM 828 N N . CYS A 1 102 ? -11.142 7.536 7.994 1.00 94.25 102 CYS A N 1
ATOM 829 C CA . CYS A 1 102 ? -11.644 6.285 8.563 1.00 94.25 102 CYS A CA 1
ATOM 830 C C . CYS A 1 102 ? -11.687 6.346 10.093 1.00 94.25 102 CYS A C 1
ATOM 832 O O . CYS A 1 102 ? -12.729 6.079 10.687 1.00 94.25 102 CYS A O 1
ATOM 834 N N . ARG A 1 103 ? -10.597 6.775 10.745 1.00 91.19 103 ARG A N 1
ATOM 835 C CA . ARG A 1 103 ? -10.555 6.904 12.211 1.00 91.19 103 ARG A CA 1
ATOM 836 C C . ARG A 1 103 ? -11.578 7.907 12.742 1.00 91.19 103 ARG A C 1
ATOM 838 O O . ARG A 1 103 ? -12.239 7.619 13.733 1.00 91.19 103 ARG A O 1
ATOM 845 N N . GLN A 1 104 ? -11.764 9.043 12.067 1.00 90.69 104 GLN A N 1
ATOM 846 C CA . GLN A 1 104 ? -12.786 10.026 12.446 1.00 90.69 104 GLN A CA 1
ATOM 847 C C . GLN A 1 104 ? -14.212 9.485 12.306 1.00 90.69 104 GLN A C 1
ATOM 849 O O . GLN A 1 104 ? -15.096 9.877 13.068 1.00 90.69 104 GLN A O 1
ATOM 854 N N . LYS A 1 105 ? -14.458 8.604 11.329 1.00 89.50 105 LYS A N 1
ATOM 855 C CA . LYS A 1 105 ? -15.758 7.945 11.164 1.00 89.50 105 LYS A CA 1
ATOM 856 C C . LYS A 1 105 ? -16.059 6.988 12.321 1.00 89.50 105 LYS A C 1
ATOM 858 O O . LYS A 1 105 ? -17.214 6.901 12.729 1.00 89.50 105 LYS A O 1
ATOM 863 N N . GLU A 1 106 ? -15.033 6.320 12.842 1.00 84.62 106 GLU A N 1
ATOM 864 C CA . GLU A 1 106 ? -15.135 5.389 13.973 1.00 84.62 106 GLU A CA 1
ATOM 865 C C . GLU A 1 106 ? -15.144 6.081 15.343 1.00 84.62 106 GLU A C 1
ATOM 867 O O . GLU A 1 106 ? -15.522 5.451 16.335 1.00 84.62 106 GLU A O 1
ATOM 872 N N . SER A 1 107 ? -14.737 7.356 15.424 1.00 77.56 107 SER A N 1
ATOM 873 C CA . SER A 1 107 ? -14.720 8.109 16.681 1.00 77.56 107 SER A CA 1
ATOM 874 C C . SER A 1 107 ? -16.105 8.083 17.348 1.00 77.56 107 SER A C 1
ATOM 876 O O . SER A 1 107 ? -17.097 8.436 16.697 1.00 77.56 107 SER A O 1
ATOM 878 N N . PRO A 1 108 ? -16.201 7.696 18.637 1.00 68.50 108 PRO A N 1
ATOM 879 C CA . PRO A 1 108 ? -17.469 7.655 19.351 1.00 68.50 108 PRO A CA 1
ATOM 880 C C . PRO A 1 108 ? -18.176 9.010 19.278 1.00 68.50 108 PRO A C 1
ATOM 882 O O . PRO A 1 108 ? -1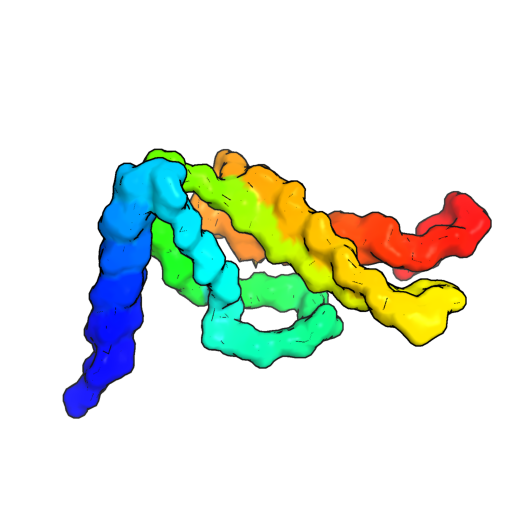7.660 10.027 19.739 1.00 68.50 108 PRO A O 1
ATOM 885 N N . LYS A 1 109 ? -19.373 9.035 18.689 1.00 60.25 109 LYS A N 1
ATOM 886 C CA . LYS A 1 109 ? -20.218 10.230 18.668 1.00 60.25 109 LYS A CA 1
ATOM 887 C C . LYS A 1 109 ? -21.049 10.244 19.943 1.00 60.25 109 LYS A C 1
ATOM 889 O O . LYS A 1 109 ? -22.035 9.521 20.039 1.00 60.25 109 LYS A O 1
ATOM 894 N N . ILE A 1 110 ? -20.672 11.068 20.912 1.00 50.75 110 ILE A N 1
ATOM 895 C CA . ILE A 1 110 ? -21.517 11.331 22.080 1.00 50.75 110 ILE A CA 1
ATOM 896 C C . ILE A 1 110 ? -22.424 12.517 21.721 1.00 50.75 110 ILE A C 1
ATOM 898 O O . ILE A 1 110 ? -21.938 13.617 21.481 1.00 50.75 110 ILE A O 1
ATOM 902 N N . ASN A 1 111 ? -23.738 12.280 21.617 1.00 48.25 111 ASN A N 1
ATOM 903 C CA . ASN A 1 111 ? -24.790 13.300 21.457 1.00 48.25 111 ASN A CA 1
ATOM 904 C C . ASN A 1 111 ? -24.474 14.467 20.494 1.00 48.25 111 ASN A C 1
ATOM 906 O O . ASN A 1 111 ? -24.483 15.637 20.870 1.00 48.25 111 ASN A O 1
ATOM 910 N N . GLY A 1 112 ? -24.223 14.161 19.218 1.00 48.53 112 GLY A N 1
ATOM 911 C CA . GLY A 1 112 ? -24.274 15.169 18.149 1.00 48.53 112 GLY A CA 1
ATOM 912 C C . GLY A 1 112 ? -23.183 16.249 18.162 1.00 48.53 112 GLY A C 1
ATOM 913 O O . GLY A 1 112 ? -23.232 17.142 17.320 1.00 48.53 112 GLY A O 1
ATOM 914 N N . LYS A 1 113 ? -22.175 16.175 19.040 1.00 40.72 113 LYS A N 1
ATOM 915 C CA . LYS A 1 113 ? -20.983 17.034 18.975 1.00 40.72 113 LYS A CA 1
ATOM 916 C C . LYS A 1 113 ? -19.717 16.188 18.881 1.00 40.72 113 LYS A C 1
ATOM 918 O O . LYS A 1 113 ? -19.498 15.273 19.669 1.00 40.72 113 LYS A O 1
ATOM 923 N N . LYS A 1 114 ? -18.898 16.494 17.871 1.00 37.75 114 LYS A N 1
ATOM 924 C CA . LYS A 1 114 ? -17.555 15.935 17.674 1.00 37.75 114 LYS A CA 1
ATOM 925 C C . LYS A 1 114 ? -16.696 16.413 18.854 1.00 37.75 114 LYS A C 1
ATOM 927 O O . LYS A 1 114 ? -16.640 17.620 19.085 1.00 37.75 114 LYS A O 1
ATOM 932 N N . LEU A 1 115 ? -16.10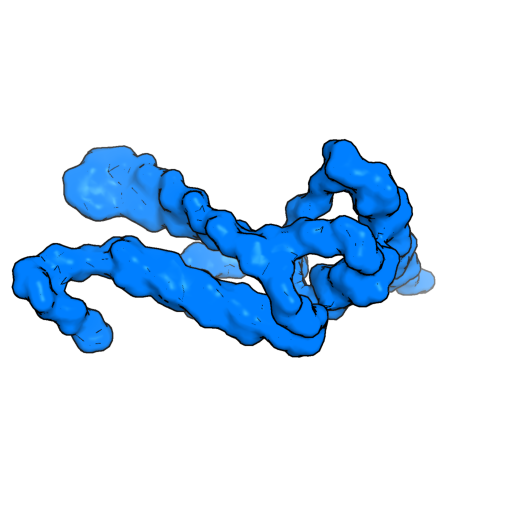9 15.499 19.629 1.00 48.56 115 LEU A N 1
ATOM 933 C CA . LEU A 1 115 ? -15.091 15.878 20.610 1.00 48.56 115 LEU A CA 1
ATOM 934 C C . LEU A 1 115 ? -13.809 16.260 19.857 1.00 48.56 115 LEU A C 1
ATOM 936 O O . LEU A 1 115 ? -13.455 15.586 18.891 1.00 48.56 115 LEU A O 1
ATOM 940 N N . LEU A 1 116 ? -13.257 17.390 20.309 1.00 44.34 116 LEU A N 1
ATOM 941 C CA . LEU A 1 116 ? -12.074 18.150 19.885 1.00 44.34 116 LEU A CA 1
ATOM 942 C C . LEU A 1 116 ? -11.019 17.371 19.087 1.00 44.34 116 LEU A C 1
ATOM 944 O O . LEU A 1 116 ? -10.574 16.308 19.570 1.00 44.34 116 LEU A O 1
#

Foldseek 3Di:
DCPPPVVLVVVLVVLLVQLVDVVDDDDDPQQPDDDDLPDLAGDGDCSVLSSCVSNVVDWDKAWDWDWDCDVHPDIDIDIDIDTDDDHSVCVRVVNSVVNVVVVQVVPDDDPPDRDD

Organism: NCBI:txid1076179

Solvent-accessible surface area (backbone atoms only — not comparable to full-atom values): 7476 Å² total; per-residue (Å²): 132,80,68,64,65,60,51,52,55,49,52,50,53,50,50,29,59,52,47,72,42,86,90,52,84,84,90,79,72,45,57,80,64,94,73,64,92,81,61,78,70,72,62,66,48,68,64,60,39,52,38,54,74,66,24,84,88,58,84,49,67,48,75,46,78,46,81,45,44,87,95,50,97,59,74,44,78,48,78,44,78,45,80,58,84,76,56,63,91,45,47,51,63,53,48,33,52,48,49,48,53,53,52,61,70,67,49,83,73,62,86,93,48,84,79,130